Protein AF-A0AAW5ELZ3-F1 (afdb_monomer_lite)

Structure (mmCIF, N/CA/C/O backbone):
data_AF-A0AAW5ELZ3-F1
#
_entry.id   AF-A0AAW5ELZ3-F1
#
loop_
_atom_site.group_PDB
_atom_site.id
_atom_site.type_symbol
_atom_site.label_atom_id
_atom_site.label_alt_id
_atom_site.label_comp_id
_atom_site.label_asym_id
_atom_site.label_entity_id
_atom_site.label_seq_id
_atom_site.pdbx_PDB_ins_code
_atom_site.Cartn_x
_atom_site.Cartn_y
_atom_site.Cartn_z
_atom_site.occupancy
_atom_site.B_iso_or_equiv
_atom_site.auth_seq_id
_atom_site.auth_comp_id
_atom_site.auth_asym_id
_atom_site.auth_atom_id
_atom_site.pdbx_PDB_model_num
ATOM 1 N N . GLY A 1 1 ? 16.822 -6.546 -0.173 1.00 76.31 1 GLY A N 1
ATOM 2 C CA . GLY A 1 1 ? 15.893 -6.407 -1.314 1.00 76.31 1 GLY A CA 1
ATOM 3 C C . GLY A 1 1 ? 15.086 -5.130 -1.175 1.00 76.31 1 GLY A C 1
ATOM 4 O O . GLY A 1 1 ? 15.034 -4.590 -0.074 1.00 76.31 1 GLY A O 1
ATOM 5 N N . LEU A 1 2 ? 14.432 -4.679 -2.246 1.00 81.81 2 LEU A N 1
ATOM 6 C CA . LEU A 1 2 ? 13.705 -3.395 -2.334 1.00 81.81 2 LEU A CA 1
ATOM 7 C C . LEU A 1 2 ? 12.529 -3.228 -1.350 1.00 81.81 2 LEU A C 1
ATOM 9 O O . LEU A 1 2 ? 11.960 -2.153 -1.226 1.00 81.81 2 LEU A O 1
ATOM 13 N N 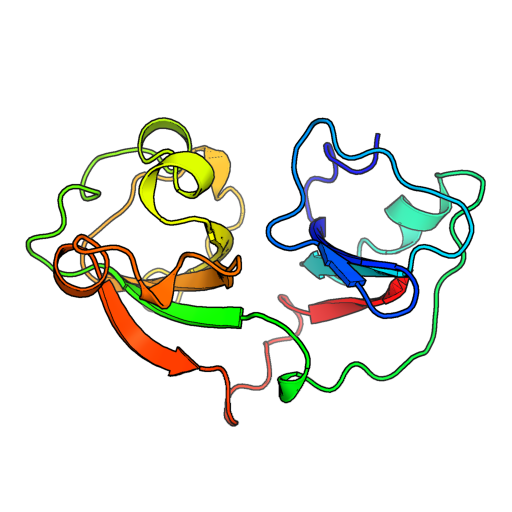. ARG A 1 3 ? 12.186 -4.282 -0.605 1.00 73.62 3 ARG A N 1
ATOM 14 C CA . ARG A 1 3 ? 11.139 -4.289 0.428 1.00 73.62 3 ARG A CA 1
ATOM 15 C C . ARG A 1 3 ? 11.607 -3.826 1.812 1.00 73.62 3 ARG A C 1
ATOM 17 O O . ARG A 1 3 ? 10.769 -3.599 2.675 1.00 73.62 3 ARG A O 1
ATOM 24 N N . ASN A 1 4 ? 12.919 -3.753 2.053 1.00 71.94 4 ASN A N 1
ATOM 25 C CA . ASN A 1 4 ? 13.489 -3.371 3.354 1.00 71.94 4 ASN A CA 1
ATOM 26 C C . ASN A 1 4 ? 14.020 -1.931 3.349 1.00 71.94 4 ASN A C 1
ATOM 28 O O . ASN A 1 4 ? 15.030 -1.625 3.981 1.00 71.94 4 ASN A O 1
ATOM 32 N N . LEU A 1 5 ? 13.376 -1.072 2.565 1.00 78.56 5 LEU A N 1
ATOM 33 C CA . LEU A 1 5 ? 13.675 0.347 2.521 1.00 78.56 5 LEU A CA 1
ATOM 34 C C . LEU A 1 5 ? 12.883 1.022 3.640 1.00 78.56 5 LEU A C 1
ATOM 36 O O . LEU A 1 5 ? 11.667 0.885 3.721 1.00 78.56 5 LEU A O 1
ATOM 40 N N . GLU A 1 6 ? 13.581 1.714 4.536 1.00 72.75 6 GLU A N 1
ATOM 41 C CA . GLU A 1 6 ? 12.953 2.326 5.713 1.00 72.75 6 GLU A CA 1
ATOM 42 C C . GLU A 1 6 ? 12.046 3.509 5.343 1.00 72.75 6 GLU A C 1
ATOM 44 O O . GLU A 1 6 ? 11.032 3.741 5.998 1.00 72.75 6 GLU A O 1
ATOM 49 N N . PHE A 1 7 ? 12.394 4.222 4.269 1.00 76.75 7 PHE A N 1
ATOM 50 C CA . PHE A 1 7 ? 11.772 5.493 3.887 1.00 76.75 7 PHE A CA 1
ATOM 51 C C . PHE A 1 7 ? 11.129 5.485 2.499 1.00 76.75 7 PHE A C 1
ATOM 53 O O . PHE A 1 7 ? 10.595 6.508 2.077 1.00 76.75 7 PHE A O 1
ATOM 60 N N . LEU A 1 8 ? 11.185 4.355 1.789 1.00 83.19 8 LEU A N 1
ATOM 61 C CA . LEU A 1 8 ? 10.635 4.188 0.446 1.00 83.19 8 LEU A CA 1
ATOM 62 C C . LEU A 1 8 ? 9.794 2.914 0.402 1.00 83.19 8 LEU A C 1
ATOM 64 O O . LEU A 1 8 ? 10.175 1.887 0.958 1.00 83.19 8 LEU A O 1
ATOM 68 N N . PHE A 1 9 ? 8.657 2.970 -0.274 1.00 85.00 9 PHE A N 1
ATOM 69 C CA . PHE A 1 9 ? 7.717 1.861 -0.360 1.00 85.00 9 PHE A CA 1
ATOM 70 C C . PHE A 1 9 ? 7.285 1.648 -1.808 1.00 85.00 9 PHE A C 1
ATOM 72 O O . PHE A 1 9 ? 6.684 2.536 -2.405 1.00 85.00 9 PHE A O 1
ATOM 79 N N . LEU A 1 10 ? 7.599 0.473 -2.361 1.00 89.44 10 LEU A N 1
ATOM 80 C CA . LEU A 1 10 ? 7.142 0.049 -3.684 1.00 89.44 10 LEU A CA 1
ATOM 81 C C . LEU A 1 10 ? 5.658 -0.307 -3.605 1.00 89.44 10 LEU A C 1
ATOM 83 O O . LEU A 1 10 ? 5.302 -1.293 -2.951 1.00 89.44 10 LEU A O 1
ATOM 87 N N . PHE A 1 11 ? 4.802 0.480 -4.253 1.00 88.25 11 PHE A N 1
ATOM 88 C CA . PHE A 1 11 ? 3.354 0.270 -4.182 1.00 88.25 11 PHE A CA 1
ATOM 89 C C . PHE A 1 11 ? 2.718 -0.124 -5.513 1.00 88.25 11 PHE A C 1
ATOM 91 O O . PHE A 1 11 ? 1.651 -0.741 -5.475 1.00 88.25 11 PHE A O 1
ATOM 98 N N .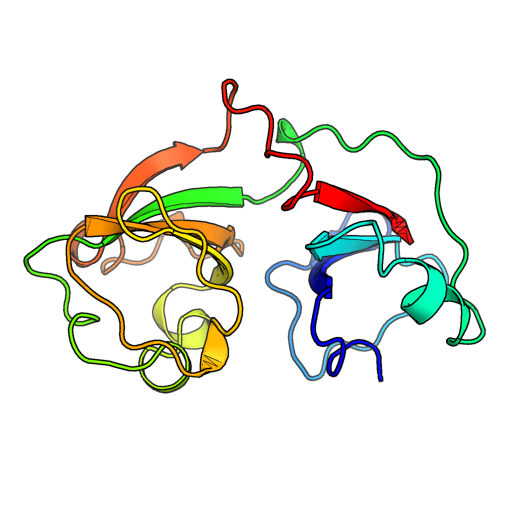 GLU A 1 12 ? 3.378 0.156 -6.638 1.00 92.19 12 GLU A N 1
ATOM 99 C CA . GLU A 1 12 ? 2.915 -0.177 -7.986 1.00 92.19 12 GLU A CA 1
ATOM 100 C C . GLU A 1 12 ? 4.103 -0.580 -8.877 1.00 92.19 12 GLU A C 1
ATOM 102 O O . GLU A 1 12 ? 5.194 -0.017 -8.764 1.00 92.19 12 GLU A O 1
ATOM 107 N N . ILE A 1 13 ? 3.891 -1.577 -9.738 1.00 93.25 13 ILE A N 1
ATOM 108 C CA . ILE A 1 13 ? 4.780 -1.904 -10.859 1.00 93.25 13 ILE A CA 1
ATOM 109 C C . ILE A 1 13 ? 3.971 -1.740 -12.141 1.00 93.25 13 ILE A C 1
ATOM 111 O O . ILE A 1 13 ? 2.885 -2.311 -12.253 1.00 93.25 13 ILE A O 1
ATOM 115 N N . GLN A 1 14 ? 4.506 -0.993 -13.101 1.00 91.81 14 GLN A N 1
ATOM 116 C CA . GLN A 1 14 ? 3.960 -0.913 -14.452 1.00 91.81 14 GLN A CA 1
ATOM 117 C C . GLN A 1 14 ? 4.813 -1.782 -15.371 1.00 91.81 14 GLN A C 1
ATOM 119 O O . GLN A 1 14 ? 6.011 -1.551 -15.541 1.00 91.81 14 GLN A O 1
ATOM 124 N N . ARG A 1 15 ? 4.191 -2.817 -15.930 1.00 93.44 15 ARG A N 1
ATOM 125 C CA . ARG A 1 15 ? 4.828 -3.809 -16.793 1.00 93.44 15 ARG A CA 1
ATOM 126 C C . ARG A 1 15 ? 4.107 -3.809 -18.128 1.00 93.44 15 ARG A C 1
ATOM 128 O O . ARG A 1 15 ? 3.051 -4.419 -18.258 1.00 93.44 15 ARG A O 1
ATOM 135 N N . GLN A 1 16 ? 4.699 -3.157 -19.126 1.00 89.62 16 GLN A N 1
ATOM 136 C CA . GLN A 1 16 ? 4.057 -2.962 -20.431 1.00 89.62 16 GLN A CA 1
ATOM 137 C C . GLN A 1 16 ? 2.677 -2.294 -20.254 1.00 89.62 16 GLN A C 1
ATOM 139 O O . GLN A 1 16 ? 2.623 -1.161 -19.786 1.00 89.62 16 GLN A O 1
ATOM 144 N N . ASP A 1 17 ? 1.586 -2.999 -20.570 1.00 87.69 17 ASP A N 1
ATOM 145 C CA . ASP A 1 17 ? 0.203 -2.527 -20.409 1.00 87.69 17 ASP A CA 1
ATOM 146 C C . ASP A 1 17 ? -0.463 -3.020 -19.104 1.00 87.69 17 ASP A C 1
ATOM 148 O O . ASP A 1 17 ? -1.648 -2.780 -18.867 1.00 87.69 17 ASP A O 1
ATOM 152 N N . GLU A 1 18 ? 0.273 -3.740 -18.253 1.00 91.56 18 GLU A N 1
ATOM 153 C CA . GLU A 1 18 ? -0.211 -4.276 -16.981 1.00 91.56 18 GLU A CA 1
ATOM 154 C C . GLU A 1 18 ? 0.189 -3.376 -15.805 1.00 91.56 18 GLU A C 1
ATOM 156 O O . GLU A 1 18 ? 1.348 -2.979 -15.659 1.00 91.56 18 GLU A O 1
ATOM 161 N N . ILE A 1 19 ? -0.773 -3.110 -14.917 1.00 91.00 19 ILE A N 1
ATOM 162 C CA . ILE A 1 19 ? -0.527 -2.456 -13.630 1.00 91.00 19 ILE A CA 1
ATOM 163 C C . ILE A 1 19 ? -0.643 -3.493 -12.518 1.00 91.00 19 ILE A C 1
ATOM 165 O O . ILE A 1 19 ? -1.707 -4.071 -12.290 1.00 91.00 19 ILE A O 1
ATOM 169 N N . ILE A 1 20 ? 0.446 -3.683 -11.781 1.00 93.94 20 ILE A N 1
ATOM 170 C CA . ILE A 1 20 ? 0.519 -4.592 -10.642 1.00 93.94 20 ILE A CA 1
ATOM 171 C C . ILE A 1 20 ? 0.404 -3.756 -9.368 1.00 93.94 20 ILE A C 1
ATOM 173 O O . ILE A 1 20 ? 1.374 -3.161 -8.892 1.00 93.94 20 ILE A O 1
ATOM 177 N N . SER A 1 21 ? -0.802 -3.721 -8.802 1.00 92.38 21 SER A N 1
ATOM 178 C CA . SER A 1 21 ? -1.113 -3.028 -7.552 1.00 92.38 21 SER A CA 1
ATOM 179 C C . SER A 1 21 ? -2.161 -3.814 -6.748 1.00 92.38 21 SER A C 1
ATOM 181 O O . SER A 1 21 ? -3.113 -4.322 -7.339 1.00 92.38 21 SER A O 1
ATOM 183 N N . PRO A 1 22 ? -2.014 -3.932 -5.416 1.00 92.19 22 PRO A N 1
ATOM 184 C CA . PRO A 1 22 ? -0.829 -3.555 -4.650 1.00 92.19 22 PRO A CA 1
ATOM 185 C C . PRO A 1 22 ? 0.312 -4.580 -4.861 1.00 92.19 22 PRO A C 1
ATOM 187 O O . PRO A 1 22 ? 0.078 -5.786 -4.844 1.00 92.19 22 PRO A O 1
ATOM 190 N N . VAL A 1 23 ? 1.580 -4.156 -4.929 1.00 92.25 23 VAL A N 1
ATOM 191 C CA . VAL A 1 23 ? 2.726 -5.058 -5.246 1.00 92.25 23 VAL A CA 1
ATOM 192 C C . VAL A 1 23 ? 2.995 -6.120 -4.168 1.00 92.25 23 VAL A C 1
ATOM 194 O O . VAL A 1 23 ? 3.369 -5.789 -3.036 1.00 92.25 23 VAL A O 1
ATOM 197 N N . SER A 1 24 ? 2.797 -7.404 -4.479 1.00 87.44 24 SER A N 1
ATOM 198 C CA . SER A 1 24 ? 2.949 -8.500 -3.506 1.00 87.44 24 SER A CA 1
ATOM 199 C C . SER A 1 24 ? 4.396 -8.712 -3.027 1.00 87.44 24 SER A C 1
ATOM 201 O O . SER A 1 24 ? 5.349 -8.135 -3.543 1.00 87.44 24 SER A O 1
ATOM 203 N N . HIS A 1 25 ? 4.580 -9.507 -1.969 1.00 82.69 25 HIS A N 1
ATOM 204 C CA . HIS A 1 25 ? 5.908 -9.826 -1.427 1.00 82.69 25 HIS A CA 1
ATOM 205 C C . HIS A 1 25 ? 6.714 -10.832 -2.225 1.00 82.69 25 HIS A C 1
ATOM 207 O O . HIS A 1 25 ? 7.932 -10.871 -2.088 1.00 82.69 25 HIS A O 1
ATOM 213 N N . ASP A 1 26 ? 6.021 -11.627 -3.015 1.00 87.50 26 ASP A N 1
ATOM 214 C CA . ASP A 1 26 ? 6.512 -12.658 -3.910 1.00 87.50 26 ASP A CA 1
ATOM 215 C C . ASP A 1 26 ? 6.509 -12.198 -5.374 1.00 87.50 26 ASP A C 1
ATOM 217 O O . ASP A 1 26 ? 6.897 -12.978 -6.237 1.00 87.50 26 ASP A O 1
ATOM 221 N N . GLU A 1 27 ? 6.124 -10.943 -5.655 1.00 92.12 27 GLU A N 1
ATOM 222 C CA . GLU A 1 27 ? 6.201 -10.404 -7.014 1.00 92.12 27 GLU A CA 1
ATOM 223 C C . GLU A 1 27 ? 7.660 -10.355 -7.471 1.00 92.12 27 GLU A C 1
ATOM 225 O O . GLU A 1 27 ? 8.527 -9.770 -6.810 1.00 92.12 27 GLU A O 1
ATOM 230 N N . ILE A 1 28 ? 7.917 -10.985 -8.615 1.00 92.00 28 ILE A N 1
ATOM 231 C CA . ILE A 1 28 ? 9.236 -11.027 -9.231 1.00 92.00 28 ILE A CA 1
ATOM 232 C C . ILE A 1 28 ? 9.337 -9.843 -10.182 1.00 92.00 28 ILE A C 1
ATOM 234 O O . ILE A 1 28 ? 8.619 -9.785 -11.178 1.00 92.00 28 ILE A O 1
ATOM 238 N N . ILE A 1 29 ? 10.261 -8.935 -9.880 1.00 93.12 29 ILE A N 1
ATOM 239 C CA . ILE A 1 29 ? 10.597 -7.815 -10.759 1.00 93.12 29 ILE A CA 1
ATOM 240 C C . ILE A 1 29 ? 11.302 -8.360 -12.002 1.00 93.12 29 ILE A C 1
ATOM 242 O O . ILE A 1 29 ? 12.217 -9.183 -11.900 1.00 93.12 29 ILE A O 1
ATOM 246 N N . LYS A 1 30 ? 10.862 -7.901 -13.169 1.00 93.81 30 LYS A N 1
ATOM 247 C CA . LYS A 1 30 ? 11.380 -8.275 -14.484 1.00 93.81 30 LYS A CA 1
ATOM 248 C C . LYS A 1 30 ? 12.07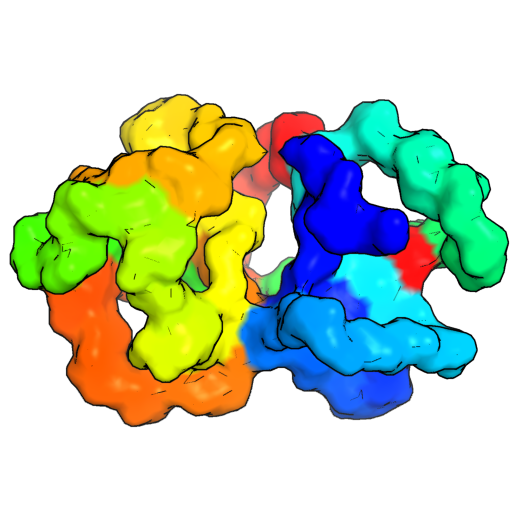9 -7.091 -15.137 1.00 93.81 30 LYS A C 1
ATOM 250 O O . LYS A 1 30 ? 11.861 -5.937 -14.782 1.00 93.81 30 LYS A O 1
ATOM 255 N N . GLU A 1 31 ? 12.929 -7.394 -16.109 1.00 91.69 31 GLU A N 1
ATOM 256 C CA . GLU A 1 31 ? 13.513 -6.365 -16.963 1.00 91.69 31 GLU A CA 1
ATOM 257 C C . GLU A 1 31 ? 12.407 -5.579 -17.683 1.00 91.69 31 GLU A C 1
ATOM 259 O O . GLU A 1 31 ? 11.444 -6.166 -18.183 1.00 91.69 31 GLU A O 1
ATOM 264 N N . GLY A 1 32 ? 12.549 -4.253 -17.715 1.00 90.31 32 GLY A N 1
ATOM 265 C CA . GLY A 1 32 ? 11.556 -3.343 -18.288 1.00 90.31 32 GLY A CA 1
ATOM 266 C C . GLY A 1 32 ? 10.391 -2.993 -17.359 1.00 90.31 32 GLY A C 1
ATOM 267 O O . GLY A 1 32 ? 9.547 -2.193 -17.758 1.00 90.31 32 GLY A O 1
ATOM 268 N N . ASP A 1 33 ? 10.337 -3.548 -16.142 1.00 93.50 33 ASP A N 1
ATOM 269 C CA . ASP A 1 33 ? 9.392 -3.092 -15.123 1.00 93.50 33 ASP A CA 1
ATOM 270 C C . ASP A 1 33 ? 9.712 -1.649 -14.720 1.00 93.50 33 ASP A C 1
ATOM 272 O O . ASP A 1 33 ? 10.856 -1.313 -14.419 1.00 93.50 33 ASP A O 1
ATOM 276 N N . VAL A 1 34 ? 8.673 -0.820 -14.658 1.00 91.69 34 VAL A N 1
ATOM 277 C CA . VAL A 1 34 ? 8.737 0.521 -14.081 1.00 91.69 34 VAL A CA 1
ATOM 278 C C . VAL A 1 34 ? 8.233 0.438 -12.646 1.00 91.69 34 VAL A C 1
ATOM 280 O O . VAL A 1 34 ? 7.077 0.089 -12.390 1.00 91.69 34 VAL A O 1
ATOM 283 N N . LEU A 1 35 ? 9.107 0.736 -11.693 1.00 91.25 35 LEU A N 1
ATOM 284 C CA . LEU A 1 35 ? 8.859 0.608 -10.266 1.00 91.25 35 LEU A CA 1
ATOM 285 C C . LEU A 1 35 ? 8.471 1.960 -9.679 1.00 91.25 35 LEU A C 1
ATOM 287 O O . LEU A 1 35 ? 9.226 2.931 -9.742 1.00 91.25 35 LEU A O 1
ATOM 291 N N . ILE A 1 36 ? 7.305 2.013 -9.040 1.00 89.19 36 ILE A N 1
ATOM 292 C CA . ILE A 1 36 ? 6.776 3.256 -8.489 1.00 89.19 36 ILE A CA 1
ATOM 293 C C . ILE A 1 36 ? 6.820 3.195 -6.968 1.00 89.19 36 ILE A C 1
ATOM 295 O O . ILE A 1 36 ? 6.135 2.404 -6.306 1.00 89.19 36 ILE A O 1
ATOM 299 N N . PHE A 1 37 ? 7.650 4.066 -6.408 1.00 86.94 37 PHE A N 1
ATOM 300 C CA . PHE A 1 37 ? 7.869 4.183 -4.978 1.00 86.94 37 PHE A CA 1
ATOM 301 C C . PHE A 1 37 ? 7.169 5.413 -4.420 1.00 86.94 37 PHE A C 1
ATOM 303 O O . PHE A 1 37 ? 7.163 6.476 -5.031 1.00 86.94 37 PHE A O 1
ATOM 310 N N . SER A 1 38 ? 6.627 5.287 -3.216 1.00 82.62 38 SER A N 1
ATOM 311 C CA . SER A 1 38 ? 6.225 6.414 -2.379 1.00 82.62 38 SER A CA 1
ATOM 312 C C . SER A 1 38 ? 7.214 6.579 -1.237 1.00 82.62 38 SER A C 1
ATOM 314 O O . SER A 1 38 ? 7.625 5.576 -0.648 1.00 82.62 38 SER A O 1
ATOM 316 N N . GLY A 1 39 ? 7.532 7.811 -0.853 1.00 78.62 39 GLY A N 1
ATOM 317 C CA . GLY A 1 39 ? 8.297 8.053 0.365 1.00 78.62 39 GLY A CA 1
ATOM 318 C C . GLY A 1 39 ? 9.101 9.340 0.346 1.00 78.62 39 GLY A C 1
ATOM 319 O O . GLY A 1 39 ? 8.732 10.310 -0.318 1.00 78.62 39 GLY A O 1
ATOM 320 N N . ASP A 1 40 ? 10.191 9.335 1.105 1.00 79.00 40 ASP A N 1
ATOM 321 C CA . ASP A 1 40 ? 11.095 10.472 1.222 1.00 79.00 40 ASP A CA 1
ATOM 322 C C . ASP A 1 40 ? 12.146 10.443 0.102 1.00 79.00 40 ASP A C 1
ATOM 324 O O . ASP A 1 40 ? 13.057 9.608 0.096 1.00 79.00 40 ASP A O 1
ATOM 328 N N . ILE A 1 41 ? 12.040 11.395 -0.830 1.00 74.38 41 ILE A N 1
ATOM 329 C CA . ILE A 1 41 ? 12.956 11.528 -1.972 1.00 74.38 41 ILE A CA 1
ATOM 330 C C . ILE A 1 41 ? 14.413 11.758 -1.572 1.00 74.38 41 ILE A C 1
ATOM 332 O O . ILE A 1 41 ? 15.317 11.473 -2.356 1.00 74.38 41 ILE A O 1
ATOM 336 N N . THR A 1 42 ? 14.680 12.233 -0.356 1.00 80.62 42 THR A N 1
ATOM 337 C CA . THR A 1 42 ? 16.059 12.412 0.119 1.00 80.62 42 THR A CA 1
ATOM 338 C C . THR A 1 42 ? 16.797 11.078 0.263 1.00 80.62 42 THR A C 1
ATOM 340 O O . THR A 1 42 ? 18.025 11.045 0.232 1.00 80.62 42 THR A O 1
ATOM 343 N N . HIS A 1 43 ? 16.066 9.961 0.329 1.00 83.44 43 HIS A N 1
ATOM 344 C CA . HIS A 1 43 ? 16.617 8.612 0.445 1.00 83.44 43 HIS A CA 1
ATOM 345 C C . HIS A 1 43 ? 16.758 7.887 -0.900 1.00 83.44 43 HIS A C 1
ATOM 347 O O . HIS A 1 43 ? 17.048 6.688 -0.922 1.00 83.44 43 HIS A O 1
ATOM 353 N N . LEU A 1 44 ? 16.608 8.580 -2.032 1.00 80.50 44 LEU A N 1
ATOM 354 C CA . LEU A 1 44 ? 16.684 7.967 -3.361 1.00 80.50 44 LEU A CA 1
ATOM 355 C C . LEU A 1 44 ? 18.006 7.285 -3.688 1.00 80.50 44 LEU A C 1
ATOM 357 O O . LEU A 1 44 ? 18.021 6.267 -4.376 1.00 80.50 44 LEU A O 1
ATOM 361 N N . GLU A 1 45 ? 19.107 7.772 -3.126 1.00 84.06 45 GLU A N 1
ATOM 362 C CA . GLU A 1 45 ? 20.420 7.142 -3.284 1.00 84.06 45 GLU A CA 1
ATOM 363 C C . GLU A 1 45 ? 20.448 5.694 -2.755 1.00 84.06 45 GLU A C 1
ATOM 365 O O . GLU A 1 45 ? 21.312 4.908 -3.137 1.00 84.06 45 GLU A O 1
ATOM 370 N N . THR A 1 46 ? 19.494 5.295 -1.902 1.00 86.25 46 THR A N 1
ATOM 371 C CA . THR A 1 46 ? 19.361 3.898 -1.461 1.00 86.25 46 THR A CA 1
ATOM 372 C C . THR A 1 46 ? 18.910 2.956 -2.578 1.00 86.25 46 THR A C 1
ATOM 374 O O . THR A 1 46 ? 19.292 1.787 -2.546 1.00 86.25 46 THR A O 1
ATOM 377 N N . LEU A 1 47 ? 18.170 3.450 -3.578 1.00 86.31 47 LEU A N 1
ATOM 378 C CA . LEU A 1 47 ? 17.730 2.669 -4.738 1.00 86.31 47 LEU A CA 1
ATOM 379 C C . LEU A 1 47 ? 18.876 2.414 -5.720 1.00 86.31 47 LEU A C 1
ATOM 381 O O . LEU A 1 47 ? 18.979 1.320 -6.263 1.00 86.31 47 LEU A O 1
ATOM 385 N N . LYS A 1 48 ? 19.814 3.360 -5.851 1.00 83.94 48 LYS A N 1
ATOM 386 C CA . LYS A 1 48 ? 21.007 3.209 -6.706 1.00 83.94 48 LYS A CA 1
ATOM 387 C C . LYS A 1 48 ? 21.963 2.097 -6.264 1.00 83.94 48 LYS A C 1
ATOM 389 O O . LYS A 1 48 ? 22.877 1.750 -7.000 1.00 83.94 48 LYS A O 1
ATOM 394 N N . LYS A 1 49 ? 21.784 1.552 -5.057 1.00 86.94 49 LYS A N 1
ATOM 395 C CA . LYS A 1 49 ? 22.581 0.428 -4.541 1.00 86.94 49 LYS A CA 1
ATOM 396 C C . LYS A 1 49 ? 22.153 -0.925 -5.116 1.00 86.94 49 LYS A C 1
ATOM 398 O O . LYS A 1 49 ? 22.807 -1.921 -4.827 1.00 86.94 49 LYS A O 1
ATOM 403 N N . PHE A 1 50 ? 21.033 -0.979 -5.835 1.00 87.19 50 PHE A N 1
ATOM 404 C CA . PHE A 1 50 ? 20.528 -2.200 -6.447 1.00 87.19 50 PHE A CA 1
ATOM 405 C C . PHE A 1 50 ? 20.920 -2.230 -7.921 1.00 87.19 50 PHE A C 1
ATOM 407 O O . PHE A 1 50 ? 20.496 -1.375 -8.698 1.00 87.19 50 PHE A O 1
ATOM 414 N N . ASP A 1 51 ? 21.713 -3.232 -8.294 1.00 85.69 51 ASP A N 1
ATOM 415 C CA . ASP A 1 51 ? 22.112 -3.447 -9.681 1.00 85.69 51 ASP A CA 1
ATOM 416 C C . ASP A 1 51 ? 20.879 -3.646 -10.575 1.00 85.69 51 ASP A C 1
ATOM 418 O O . ASP A 1 51 ? 19.939 -4.357 -10.213 1.00 85.69 51 ASP A O 1
ATOM 422 N N . GLY A 1 52 ? 20.891 -3.011 -11.749 1.00 85.38 52 GLY A N 1
ATOM 423 C CA . GLY A 1 52 ? 19.805 -3.085 -12.730 1.00 85.38 52 GLY A CA 1
ATOM 424 C C . GLY A 1 52 ? 18.703 -2.034 -12.568 1.00 85.38 52 GLY A C 1
ATOM 425 O O . GLY A 1 52 ? 17.910 -1.878 -13.491 1.00 85.38 52 GLY A O 1
ATOM 426 N N . LEU A 1 53 ? 18.672 -1.273 -11.466 1.00 87.75 53 LEU A N 1
ATOM 427 C CA . LEU A 1 53 ? 17.754 -0.139 -11.323 1.00 87.75 53 LEU A CA 1
ATOM 428 C C . LEU A 1 53 ? 18.291 1.116 -12.010 1.00 87.75 53 LEU A C 1
ATOM 430 O O . LEU A 1 53 ? 19.446 1.503 -11.812 1.00 87.75 53 LEU A O 1
ATOM 434 N N . GLN A 1 54 ? 17.435 1.787 -12.779 1.00 85.56 54 GLN A N 1
ATOM 435 C CA . GLN A 1 54 ? 17.766 3.029 -13.468 1.00 85.56 54 GLN A CA 1
ATOM 436 C C . GLN A 1 54 ? 16.725 4.089 -13.135 1.00 85.56 54 GLN A C 1
ATOM 438 O O . GLN A 1 54 ? 15.566 3.973 -13.496 1.00 85.56 54 GLN A O 1
ATOM 443 N N . MET A 1 55 ? 17.151 5.165 -12.474 1.00 80.50 55 MET A N 1
ATOM 444 C CA . MET A 1 55 ? 16.239 6.248 -12.105 1.00 80.50 55 MET A CA 1
ATOM 445 C C . MET A 1 55 ? 15.589 6.857 -13.356 1.00 80.50 55 MET A C 1
ATOM 447 O O . MET A 1 55 ? 16.275 7.469 -14.180 1.00 80.50 55 MET A O 1
ATOM 451 N N . GLY A 1 56 ? 14.270 6.718 -13.474 1.00 68.94 56 GLY A N 1
ATOM 452 C CA . GLY A 1 56 ? 13.479 7.336 -14.530 1.00 68.94 56 GLY A CA 1
ATOM 453 C C . GLY A 1 56 ? 13.094 8.768 -14.161 1.00 68.94 56 GLY A C 1
ATOM 454 O O . GLY A 1 56 ? 12.675 9.044 -13.041 1.00 68.94 56 GLY A O 1
ATOM 455 N N . ALA A 1 57 ? 13.193 9.699 -15.112 1.00 57.78 57 ALA A N 1
ATOM 456 C CA . ALA A 1 57 ? 12.693 11.072 -14.958 1.00 57.78 57 ALA A CA 1
ATOM 457 C C . ALA A 1 57 ? 11.242 11.227 -15.451 1.00 57.78 57 ALA A C 1
ATOM 459 O O . ALA A 1 57 ? 10.824 12.322 -15.827 1.00 57.78 57 ALA A O 1
ATOM 460 N N . GLN A 1 58 ? 10.489 10.126 -15.532 1.00 63.19 58 GLN A N 1
ATOM 461 C CA . GLN A 1 58 ? 9.151 10.161 -16.099 1.00 63.19 58 GLN A CA 1
ATOM 462 C C . GLN A 1 58 ? 8.188 10.826 -15.118 1.00 63.19 58 GLN A C 1
ATOM 464 O O . GLN A 1 58 ? 8.049 10.409 -13.969 1.00 63.19 58 GLN A O 1
ATOM 469 N N . GLU A 1 59 ? 7.526 11.882 -15.582 1.00 61.84 59 GLU A N 1
ATOM 470 C CA . GLU A 1 59 ? 6.474 12.541 -14.824 1.00 61.84 59 GLU A CA 1
ATOM 471 C C . GLU A 1 59 ? 5.267 11.599 -14.751 1.00 61.84 59 GLU A C 1
ATOM 473 O O . GLU A 1 59 ? 4.580 11.359 -15.747 1.00 61.84 59 GLU A O 1
ATOM 478 N N . ILE A 1 60 ? 5.029 11.018 -13.574 1.00 68.19 60 ILE A N 1
ATOM 479 C CA . ILE A 1 60 ? 3.820 10.235 -13.331 1.00 68.19 60 ILE A CA 1
ATOM 480 C C . ILE A 1 60 ? 2.655 11.195 -13.165 1.00 68.19 60 ILE A C 1
ATOM 482 O O . ILE A 1 60 ? 2.629 12.031 -12.257 1.00 68.19 60 ILE A O 1
ATOM 486 N N . LYS A 1 61 ? 1.636 11.003 -13.997 1.00 70.31 61 LYS A N 1
ATOM 487 C CA . LYS A 1 61 ? 0.328 11.597 -13.763 1.00 70.31 61 LYS A CA 1
ATOM 488 C C . LYS A 1 61 ? -0.315 10.883 -12.585 1.00 70.31 61 LYS A C 1
ATOM 490 O O . LYS A 1 61 ? -0.548 9.683 -12.632 1.00 70.31 61 LYS A O 1
ATOM 495 N N . LEU A 1 62 ? -0.629 11.619 -11.524 1.00 69.31 62 LEU A N 1
ATOM 496 C CA . LEU A 1 62 ? -1.264 11.032 -10.342 1.00 69.31 62 LEU A CA 1
ATOM 497 C C . LEU A 1 62 ? -2.581 10.315 -10.676 1.00 69.31 62 LEU A C 1
ATOM 499 O O . LEU A 1 62 ? -2.927 9.351 -10.004 1.00 69.31 62 LEU A O 1
ATOM 503 N N . GLU A 1 63 ? -3.271 10.753 -11.735 1.00 70.56 63 GLU A N 1
ATOM 504 C CA . GLU A 1 63 ? -4.515 10.137 -12.206 1.00 70.56 63 GLU A CA 1
ATOM 505 C C . GLU A 1 63 ? -4.325 8.734 -12.800 1.00 70.56 63 GLU A C 1
ATOM 507 O O . GLU A 1 63 ? -5.296 7.991 -12.910 1.00 70.56 63 GLU A O 1
ATOM 512 N N . THR A 1 64 ? -3.106 8.369 -13.214 1.00 77.31 64 THR A N 1
ATOM 513 C CA . THR A 1 64 ? -2.821 7.036 -13.768 1.00 77.31 64 THR A CA 1
ATOM 514 C C . THR A 1 64 ? -2.469 6.019 -12.689 1.00 77.31 64 THR A C 1
ATOM 516 O O . THR A 1 64 ? -2.355 4.838 -12.997 1.00 77.31 64 THR A O 1
ATOM 519 N N . LEU A 1 65 ? -2.275 6.464 -11.444 1.00 83.25 65 LEU A N 1
ATOM 520 C CA . LEU A 1 65 ? -1.992 5.586 -10.317 1.00 83.25 65 LEU A CA 1
ATOM 521 C C . LEU A 1 65 ? -3.287 5.042 -9.722 1.00 83.25 65 LEU A C 1
ATOM 523 O O . LEU A 1 65 ? -4.259 5.777 -9.531 1.00 83.25 65 LEU A O 1
ATOM 527 N N . ASN A 1 66 ? -3.270 3.776 -9.312 1.00 87.31 66 ASN A N 1
ATOM 528 C CA . ASN A 1 66 ? -4.402 3.169 -8.615 1.00 87.31 66 ASN A CA 1
ATOM 529 C C . ASN A 1 66 ? -4.390 3.539 -7.128 1.00 87.31 66 ASN A C 1
ATOM 531 O O . ASN A 1 66 ? -4.150 2.693 -6.264 1.00 87.31 66 ASN A O 1
ATOM 535 N N . LEU A 1 67 ? -4.624 4.821 -6.831 1.00 89.56 67 LEU A N 1
ATOM 536 C CA . LEU A 1 67 ? -4.641 5.362 -5.476 1.00 89.56 67 LEU A CA 1
ATOM 537 C C . LEU A 1 67 ? -6.027 5.853 -5.048 1.00 89.56 67 LEU A C 1
ATOM 539 O O . LEU A 1 67 ? -6.712 6.578 -5.772 1.00 89.56 67 LEU A O 1
ATOM 543 N N . VAL A 1 68 ? -6.398 5.531 -3.809 1.00 91.00 68 VAL A N 1
ATOM 544 C CA . VAL A 1 68 ? -7.653 5.971 -3.185 1.00 91.00 68 VAL A CA 1
ATOM 545 C C . VAL A 1 68 ? -7.363 6.639 -1.846 1.00 91.00 68 VAL A C 1
ATOM 547 O O . VAL A 1 68 ? -6.609 6.112 -1.024 1.00 91.00 68 VAL A O 1
ATOM 550 N N . ASP A 1 69 ? -7.983 7.797 -1.623 1.00 91.56 69 ASP A N 1
ATOM 551 C CA . ASP A 1 69 ? -7.930 8.523 -0.357 1.00 91.56 69 ASP A CA 1
ATOM 552 C C . ASP A 1 69 ? -9.129 8.155 0.516 1.00 91.56 69 ASP A C 1
ATOM 554 O O . ASP A 1 69 ? -10.292 8.338 0.129 1.00 91.56 69 ASP A O 1
ATOM 558 N N . VAL A 1 70 ? -8.846 7.621 1.702 1.00 94.75 70 VAL A N 1
ATOM 559 C CA . VAL A 1 70 ? -9.867 7.144 2.630 1.00 94.75 70 VAL A CA 1
ATOM 560 C C . VAL A 1 70 ? -9.648 7.651 4.046 1.00 94.75 70 VAL A C 1
ATOM 562 O O . VAL A 1 70 ? -8.526 7.893 4.485 1.00 94.75 70 VAL A O 1
ATOM 565 N N . VAL A 1 71 ? -10.732 7.722 4.811 1.00 96.62 71 VAL A N 1
ATOM 566 C CA . VAL A 1 71 ? -10.705 7.953 6.259 1.00 96.62 71 VAL A CA 1
ATOM 567 C C . VAL A 1 71 ? -11.309 6.751 6.974 1.00 96.62 71 VAL A C 1
ATOM 569 O O . VAL A 1 71 ? -12.370 6.268 6.581 1.00 96.62 71 VAL A O 1
ATOM 572 N N . ILE A 1 72 ? -10.659 6.261 8.033 1.00 97.88 72 ILE A N 1
ATOM 573 C CA . ILE A 1 72 ? -11.177 5.147 8.839 1.00 97.88 72 ILE A CA 1
ATOM 574 C C . ILE A 1 72 ? -12.471 5.571 9.540 1.00 97.88 72 ILE A C 1
ATOM 576 O O . ILE A 1 72 ? -12.477 6.512 10.338 1.00 97.88 72 ILE A O 1
ATOM 580 N N . ASN A 1 73 ? -13.555 4.841 9.263 1.00 96.69 73 ASN A N 1
ATOM 581 C CA . ASN A 1 73 ? -14.859 5.038 9.892 1.00 96.69 73 ASN A CA 1
ATOM 582 C C . ASN A 1 73 ? -14.764 4.802 11.415 1.00 96.69 73 ASN A C 1
ATOM 584 O O . ASN A 1 73 ? -14.057 3.898 11.858 1.00 96.69 73 ASN A O 1
ATOM 588 N N . SER A 1 74 ? -15.488 5.581 12.221 1.00 96.12 74 SER A N 1
ATOM 589 C CA . SER A 1 74 ? -15.581 5.415 13.678 1.00 96.12 74 SER A CA 1
ATOM 590 C C . SER A 1 74 ? -16.107 4.048 14.120 1.00 96.12 74 SER A C 1
ATOM 592 O O . SER A 1 74 ? -15.786 3.610 15.218 1.00 96.12 74 SER A O 1
ATOM 594 N N . GLU A 1 75 ? -16.872 3.358 13.273 1.00 95.44 75 GLU A N 1
ATOM 595 C CA . GLU A 1 75 ? -17.385 2.002 13.534 1.00 95.44 75 GLU A CA 1
ATOM 596 C C . GLU A 1 75 ? -16.521 0.902 12.888 1.00 95.44 75 GLU A C 1
ATOM 598 O O . GLU A 1 75 ? -16.882 -0.276 12.859 1.00 95.44 75 GLU A O 1
ATOM 603 N N . SER A 1 76 ? -15.361 1.274 12.342 1.00 97.62 76 SER A N 1
ATOM 604 C CA . SER A 1 76 ? -14.496 0.362 11.606 1.00 97.62 76 SER A CA 1
ATOM 605 C C . SER A 1 76 ? -13.945 -0.752 12.492 1.00 97.62 76 SER A C 1
ATOM 607 O O . SER A 1 76 ? -13.317 -0.526 13.527 1.00 97.62 76 SER A O 1
ATOM 609 N N . SER A 1 77 ? -14.040 -1.982 11.990 1.00 95.88 77 SER A N 1
ATOM 610 C CA . SER A 1 77 ? -13.436 -3.178 12.598 1.00 95.88 77 SER A CA 1
ATOM 611 C C . SER A 1 77 ? -11.896 -3.179 12.610 1.00 95.88 77 SER A C 1
ATOM 613 O O . SER A 1 77 ? -11.277 -4.175 13.008 1.00 95.88 77 SER A O 1
ATOM 615 N N . LEU A 1 78 ? -11.275 -2.124 12.079 1.00 97.31 78 LEU A N 1
ATOM 616 C CA . LEU A 1 78 ? -9.829 -1.916 12.034 1.00 97.31 78 LEU A CA 1
ATOM 617 C C . LEU A 1 78 ? -9.298 -1.177 13.262 1.00 97.31 78 LEU A C 1
ATOM 619 O O . LEU A 1 78 ? -8.107 -1.280 13.546 1.00 97.31 78 LEU A O 1
ATOM 623 N N . ILE A 1 79 ? -10.154 -0.450 13.982 1.00 97.81 79 ILE A N 1
ATOM 624 C CA . ILE A 1 79 ? -9.746 0.345 15.142 1.00 97.81 79 ILE A CA 1
ATOM 625 C C . ILE A 1 79 ? -9.110 -0.567 16.195 1.00 97.81 79 ILE A C 1
ATOM 627 O O . ILE A 1 79 ? -9.623 -1.643 16.502 1.00 97.81 79 ILE A O 1
ATOM 631 N N . GLY A 1 80 ? -7.963 -0.142 16.726 1.00 97.06 80 GLY A N 1
ATOM 632 C CA . GLY A 1 80 ? -7.212 -0.888 17.737 1.00 97.06 80 GLY A CA 1
ATOM 633 C C . GLY A 1 80 ? -6.333 -2.014 17.186 1.00 97.06 80 GLY A C 1
ATOM 634 O O . GLY A 1 80 ? -5.538 -2.566 17.941 1.00 97.06 80 GLY A O 1
ATOM 635 N N . LYS A 1 81 ? -6.405 -2.328 15.886 1.00 97.06 81 LYS A N 1
ATOM 636 C CA . LYS A 1 81 ? -5.497 -3.284 15.236 1.00 97.06 81 LYS A CA 1
ATOM 637 C C . LYS A 1 81 ? -4.263 -2.573 14.711 1.00 97.06 81 LYS A C 1
ATOM 639 O O . LYS A 1 81 ? -4.340 -1.440 14.231 1.00 97.06 81 LYS A O 1
ATOM 644 N N . SER A 1 82 ? -3.125 -3.252 14.739 1.00 95.19 82 SER A N 1
ATOM 645 C CA . SER A 1 82 ? -1.976 -2.833 13.946 1.00 95.19 82 SER A CA 1
ATOM 646 C C . SER A 1 82 ? -2.267 -2.971 12.450 1.00 95.19 82 SER A C 1
ATOM 648 O O . SER A 1 82 ? -3.084 -3.795 12.029 1.00 95.19 82 SER A O 1
ATOM 650 N N . VAL A 1 83 ? -1.549 -2.216 11.618 1.00 92.31 83 VAL A N 1
ATOM 651 C CA . VAL A 1 83 ? -1.616 -2.358 10.151 1.00 92.31 83 VAL A CA 1
ATOM 652 C C . VAL A 1 83 ? -1.375 -3.803 9.704 1.00 92.31 83 VAL A C 1
ATOM 654 O O . VAL A 1 83 ? -2.064 -4.300 8.811 1.00 92.31 83 VAL A O 1
ATOM 657 N N . LYS A 1 84 ? -0.435 -4.504 10.349 1.00 90.00 84 LYS A N 1
ATOM 658 C CA . LYS A 1 84 ? -0.152 -5.913 10.059 1.00 90.00 84 LYS A CA 1
ATOM 659 C C . LYS A 1 84 ? -1.352 -6.820 10.360 1.00 90.00 84 LYS A C 1
ATOM 661 O O . LYS A 1 84 ? -1.699 -7.652 9.529 1.00 90.00 84 LYS A O 1
ATOM 666 N N . GLU A 1 85 ? -1.998 -6.652 11.512 1.00 94.50 85 GLU A N 1
ATOM 667 C CA . GLU A 1 85 ? -3.175 -7.445 11.915 1.00 94.50 85 GLU A CA 1
ATOM 668 C C . GLU A 1 85 ? -4.420 -7.125 11.082 1.00 94.50 85 GLU A C 1
ATOM 670 O O . GLU A 1 85 ? -5.258 -7.993 10.850 1.00 94.50 85 GLU A O 1
ATOM 675 N N . ALA A 1 86 ? -4.547 -5.882 10.616 1.00 95.25 86 ALA A N 1
ATOM 676 C CA . ALA A 1 86 ? -5.639 -5.455 9.750 1.00 95.25 86 ALA A CA 1
ATOM 677 C C . ALA A 1 86 ? -5.637 -6.161 8.382 1.00 95.25 86 ALA A C 1
ATOM 679 O O . ALA A 1 86 ? -6.693 -6.256 7.755 1.00 95.25 86 ALA A O 1
ATOM 680 N N . ASN A 1 87 ? -4.475 -6.665 7.948 1.00 92.88 87 ASN A N 1
ATOM 681 C CA . ASN A 1 87 ? -4.285 -7.465 6.738 1.00 92.88 87 ASN A CA 1
ATOM 682 C C . ASN A 1 87 ? -4.951 -6.847 5.490 1.00 92.88 87 ASN A C 1
ATOM 684 O O . ASN A 1 87 ? -5.761 -7.482 4.811 1.00 92.88 87 ASN A O 1
ATOM 688 N N . PHE A 1 88 ? -4.622 -5.577 5.213 1.00 94.88 88 PHE A N 1
ATOM 689 C CA . PHE A 1 88 ? -5.274 -4.758 4.181 1.00 94.88 88 PHE A CA 1
ATOM 690 C C . PHE A 1 88 ? -5.338 -5.433 2.808 1.00 94.88 88 PHE A C 1
ATOM 692 O O . PHE A 1 88 ? -6.382 -5.394 2.165 1.00 94.88 88 PHE A O 1
ATOM 699 N N . ARG A 1 89 ? -4.264 -6.113 2.393 1.00 92.50 89 ARG A N 1
ATOM 700 C CA . ARG A 1 89 ? -4.209 -6.822 1.107 1.00 92.50 89 ARG A CA 1
ATOM 701 C C . ARG A 1 89 ? -5.288 -7.892 1.019 1.00 92.50 89 ARG A C 1
ATOM 703 O O . ARG A 1 89 ? -6.135 -7.854 0.137 1.00 92.50 89 ARG A O 1
ATOM 710 N N . ALA A 1 90 ? -5.312 -8.806 1.985 1.00 93.62 90 ALA A N 1
ATOM 711 C CA . ALA A 1 90 ? -6.272 -9.900 1.979 1.00 93.62 90 ALA A CA 1
ATOM 712 C C . ALA A 1 90 ? -7.710 -9.423 2.207 1.00 93.62 90 ALA A C 1
ATOM 714 O O . ALA A 1 90 ? -8.637 -10.024 1.671 1.00 93.62 90 ALA A O 1
ATOM 715 N N . LYS A 1 91 ? -7.913 -8.368 3.006 1.00 95.31 91 LYS A N 1
ATOM 716 C CA . LYS A 1 91 ? -9.246 -7.908 3.415 1.00 95.31 91 LYS A CA 1
ATOM 717 C C . LYS A 1 91 ? -9.885 -6.921 2.440 1.00 95.31 91 LYS A C 1
ATOM 719 O O . LYS A 1 91 ? -11.108 -6.958 2.289 1.00 95.31 91 LYS A O 1
ATOM 724 N N . PHE A 1 92 ? -9.082 -6.082 1.795 1.00 96.12 92 PHE A N 1
ATOM 725 C CA . PHE A 1 92 ? -9.540 -4.959 0.978 1.00 96.12 92 PHE A CA 1
ATOM 726 C C . PHE A 1 92 ? -8.956 -4.937 -0.435 1.00 96.12 92 PHE A C 1
ATOM 728 O O . PHE A 1 92 ? -9.379 -4.095 -1.203 1.00 96.12 92 PHE A O 1
ATOM 735 N N . ASP A 1 93 ? -8.029 -5.829 -0.796 1.00 95.50 93 ASP A N 1
ATOM 736 C CA . ASP A 1 93 ? -7.241 -5.702 -2.033 1.00 95.50 93 ASP A CA 1
ATOM 737 C C . ASP A 1 93 ? -6.458 -4.378 -2.094 1.00 95.50 93 ASP A C 1
ATOM 739 O O . ASP A 1 93 ? -6.460 -3.666 -3.094 1.00 95.50 93 ASP A O 1
ATOM 743 N N . ALA A 1 94 ? -5.830 -3.998 -0.973 1.00 95.25 94 ALA A N 1
ATOM 744 C CA . ALA A 1 94 ? -5.126 -2.723 -0.858 1.00 95.25 94 ALA A CA 1
ATOM 745 C C . ALA A 1 94 ? -3.798 -2.807 -0.090 1.00 95.25 94 ALA A C 1
ATOM 747 O O . ALA A 1 94 ? -3.633 -3.602 0.840 1.00 95.25 94 ALA A O 1
ATOM 748 N N . GLY A 1 95 ? -2.854 -1.940 -0.451 1.00 92.50 95 GLY A N 1
ATOM 749 C CA . GLY A 1 95 ? -1.654 -1.603 0.312 1.00 92.50 95 GLY A CA 1
ATOM 750 C C . GLY A 1 95 ? -1.754 -0.188 0.885 1.00 92.50 95 GLY A C 1
ATOM 751 O O . GLY A 1 95 ? -2.321 0.694 0.252 1.00 92.50 95 GLY A O 1
ATOM 752 N N . ILE A 1 96 ? -1.210 0.049 2.083 1.00 91.62 96 ILE A N 1
ATOM 753 C CA . ILE A 1 96 ? -1.142 1.408 2.645 1.00 91.62 96 ILE A CA 1
ATOM 754 C C . ILE A 1 96 ? 0.124 2.088 2.131 1.00 91.62 96 ILE A C 1
ATOM 756 O O . ILE A 1 96 ? 1.225 1.623 2.415 1.00 91.62 96 ILE A O 1
ATOM 760 N N . VAL A 1 97 ? -0.054 3.198 1.421 1.00 88.75 97 VAL A N 1
ATOM 761 C CA . VAL A 1 97 ? 1.016 4.045 0.875 1.00 88.75 97 VAL A CA 1
ATOM 762 C C . VAL A 1 97 ? 1.394 5.128 1.881 1.00 88.75 97 VAL A C 1
ATOM 764 O O . VAL A 1 97 ? 2.569 5.362 2.148 1.00 88.75 97 VAL A O 1
ATOM 767 N N . ALA A 1 98 ? 0.391 5.759 2.495 1.00 87.81 98 ALA A N 1
ATOM 768 C CA . ALA A 1 98 ? 0.595 6.773 3.521 1.00 87.81 98 ALA A CA 1
ATOM 769 C C . ALA A 1 98 ? -0.477 6.687 4.610 1.00 87.81 98 ALA A C 1
ATOM 771 O O . ALA A 1 98 ? -1.624 6.329 4.342 1.00 87.81 98 ALA A O 1
ATOM 772 N N . LEU A 1 99 ? -0.097 7.054 5.836 1.00 91.00 99 LEU A N 1
ATOM 773 C CA . LEU A 1 99 ? -1.000 7.178 6.978 1.00 91.00 99 LEU A CA 1
ATOM 774 C C . LEU A 1 99 ? -0.784 8.532 7.654 1.00 91.00 99 LEU A C 1
ATOM 776 O O . LEU A 1 99 ? 0.341 8.888 8.021 1.00 91.00 99 LEU A O 1
ATOM 780 N N . LYS A 1 100 ? -1.876 9.271 7.853 1.00 91.38 100 LYS A N 1
ATOM 781 C CA . LYS A 1 100 ? -1.894 10.561 8.539 1.00 91.38 100 LYS A CA 1
ATOM 782 C C . LYS A 1 100 ? -2.892 10.545 9.691 1.00 91.38 100 LYS A C 1
ATOM 784 O O . LYS A 1 100 ? -4.038 10.131 9.528 1.00 91.38 100 LYS A O 1
ATOM 789 N N . ARG A 1 101 ? -2.459 11.066 10.839 1.00 93.00 101 ARG A N 1
ATOM 790 C CA . ARG A 1 101 ? -3.270 11.219 12.048 1.00 93.00 101 ARG A CA 1
ATOM 791 C C . ARG A 1 101 ? -3.362 12.685 12.434 1.00 93.00 101 ARG A C 1
ATOM 793 O O . ARG A 1 101 ? -2.374 13.288 12.857 1.00 93.00 101 ARG A O 1
ATOM 800 N N . GLY A 1 102 ? -4.545 13.271 12.264 1.00 90.56 102 GLY A N 1
ATOM 801 C CA . GLY A 1 102 ? -4.725 14.716 12.403 1.00 90.56 102 GLY A CA 1
ATOM 802 C C . GLY A 1 102 ? -3.782 15.467 11.458 1.00 90.56 102 GLY A C 1
ATOM 803 O O . GLY A 1 102 ? -3.901 15.359 10.239 1.00 90.56 102 GLY A O 1
ATOM 804 N N . SER A 1 103 ? -2.816 16.202 12.011 1.00 85.38 103 SER A N 1
ATOM 805 C CA . SER A 1 103 ? -1.785 16.923 11.251 1.00 85.38 103 SER A CA 1
ATOM 806 C C . SER A 1 103 ? -0.482 16.140 11.036 1.00 85.38 103 SER A C 1
ATOM 808 O O . SER A 1 103 ? 0.354 16.585 10.252 1.00 85.38 103 SER A O 1
ATOM 810 N N . GLN A 1 104 ? -0.299 14.987 11.685 1.00 86.38 104 GLN A N 1
ATOM 811 C CA . GLN A 1 104 ? 0.974 14.261 11.720 1.00 86.38 104 GLN A CA 1
ATOM 812 C C . GLN A 1 104 ? 1.021 13.122 10.699 1.00 86.38 104 GLN A C 1
ATOM 814 O O . GLN A 1 104 ? 0.101 12.309 10.621 1.00 86.38 104 GLN A O 1
ATOM 819 N N . ASN A 1 105 ? 2.126 13.028 9.958 1.00 84.69 105 ASN A N 1
ATOM 820 C CA . ASN A 1 105 ? 2.425 11.874 9.113 1.00 84.69 105 ASN A CA 1
ATOM 821 C C . ASN A 1 105 ? 3.053 10.767 9.959 1.00 84.69 105 ASN A C 1
ATOM 823 O O . ASN A 1 105 ? 3.973 11.020 10.737 1.00 84.69 105 ASN A O 1
ATOM 827 N N . ILE A 1 106 ? 2.582 9.536 9.792 1.00 87.25 106 ILE A N 1
ATOM 828 C CA . ILE A 1 106 ? 3.086 8.392 10.544 1.00 87.25 106 ILE A CA 1
ATOM 829 C C . ILE A 1 106 ? 4.103 7.640 9.686 1.00 87.25 106 ILE A C 1
ATOM 831 O O . ILE A 1 106 ? 3.754 7.046 8.672 1.00 87.25 106 ILE A O 1
ATOM 835 N N . SER A 1 107 ? 5.371 7.664 10.099 1.00 76.75 107 SER A N 1
ATOM 836 C CA . SER A 1 107 ? 6.487 7.076 9.342 1.00 76.75 107 SER A CA 1
ATOM 837 C C . SER A 1 107 ? 6.553 5.547 9.438 1.00 76.75 107 SER A C 1
ATOM 839 O O . SER A 1 107 ? 6.784 4.866 8.446 1.00 76.75 107 SER A O 1
ATOM 841 N N . LYS A 1 108 ? 6.305 4.965 10.619 1.00 79.75 108 LYS A N 1
ATOM 842 C CA . LYS A 1 108 ? 6.413 3.510 10.865 1.00 79.75 108 LYS A CA 1
ATOM 843 C C . LYS A 1 108 ? 5.079 2.775 10.709 1.00 79.75 108 LYS A C 1
ATOM 845 O O . LYS A 1 108 ? 4.641 2.082 11.629 1.00 79.75 108 LYS A O 1
ATOM 850 N N . ILE A 1 109 ? 4.468 2.901 9.530 1.00 83.31 109 ILE A N 1
ATOM 851 C CA . ILE A 1 109 ? 3.100 2.440 9.224 1.00 83.31 109 ILE A CA 1
ATOM 852 C C . ILE A 1 109 ? 2.859 0.983 9.653 1.00 83.31 109 ILE A C 1
ATOM 854 O O . ILE A 1 109 ? 1.875 0.692 10.324 1.00 83.31 109 ILE A O 1
ATOM 858 N N . GLY A 1 110 ? 3.774 0.058 9.341 1.00 78.31 110 GLY A N 1
ATOM 859 C CA . GLY A 1 110 ? 3.543 -1.382 9.531 1.00 78.31 110 GLY A CA 1
ATOM 860 C C . GLY A 1 110 ? 3.225 -1.833 10.967 1.00 78.31 110 GLY A C 1
ATOM 861 O O . GLY A 1 110 ? 2.541 -2.841 11.146 1.00 78.31 110 GLY A O 1
ATOM 862 N N . LYS A 1 111 ? 3.691 -1.099 11.989 1.00 82.44 111 LYS A N 1
ATOM 863 C CA . LYS A 1 111 ? 3.427 -1.395 13.414 1.00 82.44 111 LYS A CA 1
ATOM 864 C C . LYS A 1 111 ? 2.423 -0.433 14.055 1.00 82.44 111 LYS A C 1
ATOM 866 O O . LYS A 1 111 ? 2.113 -0.581 15.234 1.00 82.44 111 LYS A O 1
ATOM 871 N N . SER A 1 112 ? 1.941 0.564 13.320 1.00 90.94 112 SER A N 1
ATOM 872 C CA . SER A 1 112 ? 1.025 1.563 13.858 1.00 90.94 112 SER A CA 1
ATOM 873 C C . SER A 1 112 ? -0.339 0.953 14.153 1.00 90.94 112 SER A C 1
ATOM 875 O O . SER A 1 112 ? -0.881 0.213 13.334 1.00 90.94 112 SER A O 1
ATOM 877 N N . ILE A 1 113 ? -0.887 1.290 15.322 1.00 96.31 113 ILE A N 1
ATOM 878 C CA . ILE A 1 113 ? -2.264 0.965 15.694 1.00 96.31 113 ILE A CA 1
ATOM 879 C C . ILE A 1 113 ? -3.200 1.955 15.011 1.00 96.31 113 ILE A C 1
ATOM 881 O O . ILE A 1 113 ? -3.010 3.167 15.143 1.00 96.31 113 ILE A O 1
ATOM 885 N N . LEU A 1 114 ? -4.190 1.433 14.298 1.00 97.62 114 LEU A N 1
ATOM 886 C CA . LEU A 1 114 ? -5.173 2.199 13.543 1.00 97.62 114 LEU A CA 1
ATOM 887 C C . LEU A 1 114 ? -6.211 2.825 14.473 1.00 97.62 114 LEU A C 1
ATOM 889 O O . LEU A 1 114 ? -6.670 2.200 15.434 1.00 97.62 114 LEU A O 1
ATOM 893 N N . GLN A 1 115 ? -6.591 4.060 14.167 1.00 97.69 115 GLN A N 1
ATOM 894 C CA . GLN A 1 115 ? -7.552 4.851 14.928 1.00 97.69 115 GLN A CA 1
ATOM 895 C C . GLN A 1 115 ? -8.665 5.373 14.021 1.00 97.69 115 GLN A C 1
ATOM 897 O O . GLN A 1 115 ? -8.478 5.568 12.820 1.00 97.69 115 GLN A O 1
ATOM 902 N N . ALA A 1 116 ? -9.836 5.612 14.613 1.00 97.62 116 ALA A N 1
ATOM 903 C CA . ALA A 1 116 ? -10.914 6.318 13.934 1.00 97.62 116 ALA A CA 1
ATOM 904 C C . ALA A 1 116 ? -10.422 7.694 13.464 1.00 97.62 116 ALA A C 1
ATOM 906 O O . ALA A 1 116 ? -9.712 8.385 14.197 1.00 97.62 116 ALA A O 1
ATOM 907 N N . GLY A 1 117 ? -10.800 8.091 12.250 1.00 96.31 117 GLY A N 1
ATOM 908 C CA . GLY A 1 117 ? -10.377 9.365 11.673 1.00 96.31 117 GLY A CA 1
ATOM 909 C C . GLY A 1 117 ? -8.953 9.382 11.105 1.00 96.31 117 GLY A C 1
ATOM 910 O O . GLY A 1 117 ? -8.560 10.403 10.541 1.00 96.31 117 GLY A O 1
ATOM 911 N N . ASP A 1 118 ? -8.185 8.287 11.196 1.00 96.69 118 ASP A N 1
ATOM 912 C CA . ASP A 1 118 ? -6.940 8.168 10.431 1.00 96.69 118 ASP A CA 1
ATOM 913 C C . ASP A 1 118 ? -7.249 8.294 8.934 1.00 96.69 118 ASP A C 1
ATOM 915 O O . ASP A 1 118 ? -8.151 7.627 8.420 1.00 96.69 118 ASP A O 1
ATOM 919 N N . ARG A 1 119 ? -6.478 9.132 8.235 1.00 95.06 119 ARG A N 1
ATOM 920 C CA . ARG A 1 119 ? -6.544 9.277 6.778 1.00 95.06 119 ARG A CA 1
ATOM 921 C C . ARG A 1 119 ? -5.457 8.426 6.142 1.00 95.06 119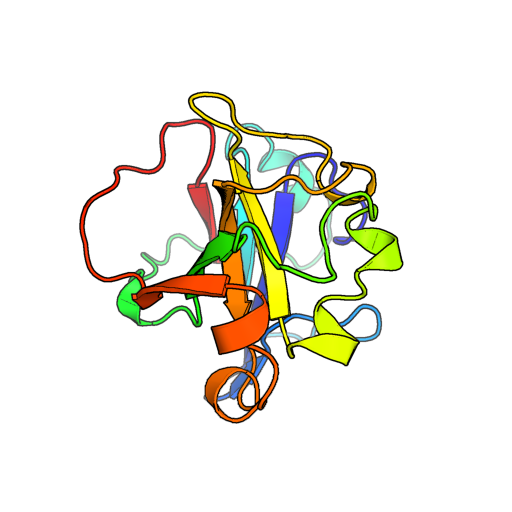 ARG A C 1
ATOM 923 O O . ARG A 1 119 ? -4.287 8.540 6.517 1.00 95.06 119 ARG A O 1
ATOM 930 N N . LEU A 1 120 ? -5.840 7.580 5.196 1.00 93.81 120 LEU A N 1
ATOM 931 C CA . LEU A 1 120 ? -4.956 6.661 4.494 1.00 93.81 120 LEU A CA 1
ATOM 932 C C . LEU A 1 120 ? -4.966 6.973 3.002 1.00 93.81 120 LEU A C 1
ATOM 934 O O . LEU A 1 120 ? -6.025 7.175 2.415 1.00 93.81 120 LEU A O 1
ATOM 938 N N . ILE A 1 121 ? -3.787 6.924 2.392 1.00 92.00 121 ILE A N 1
ATOM 939 C CA . ILE A 1 121 ? -3.655 6.770 0.943 1.00 92.00 121 ILE A CA 1
ATOM 940 C C . ILE A 1 121 ? -3.404 5.290 0.691 1.00 92.00 121 ILE A C 1
ATOM 942 O O . ILE A 1 121 ? -2.443 4.722 1.224 1.00 92.00 121 ILE A O 1
ATOM 946 N N . LEU A 1 122 ? -4.290 4.662 -0.072 1.00 93.00 122 LEU A N 1
ATOM 947 C CA . LEU A 1 122 ? -4.225 3.245 -0.399 1.00 93.00 122 LEU A CA 1
ATOM 948 C C . LEU A 1 122 ? -3.827 3.065 -1.856 1.00 93.00 122 LEU A C 1
ATOM 950 O O . LEU A 1 122 ? -4.417 3.714 -2.711 1.00 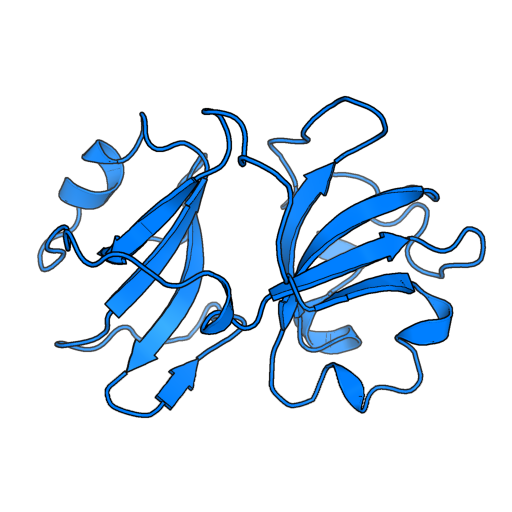93.00 122 LEU A O 1
ATOM 954 N N . SER A 1 123 ? -2.894 2.154 -2.133 1.00 92.88 123 SER A N 1
ATOM 955 C CA . SER A 1 123 ? -2.772 1.565 -3.463 1.00 92.88 123 SER A CA 1
ATOM 956 C C . SER A 1 123 ? -3.727 0.392 -3.557 1.00 92.88 123 SER A C 1
ATOM 958 O O . SER A 1 123 ? -3.728 -0.485 -2.689 1.00 92.88 123 SER A O 1
ATOM 960 N N . VAL A 1 124 ? -4.595 0.412 -4.557 1.00 94.06 124 VAL A N 1
ATOM 961 C CA . VAL A 1 124 ? -5.714 -0.522 -4.659 1.00 94.06 124 VAL A CA 1
ATOM 962 C C . VAL A 1 124 ? -5.551 -1.425 -5.869 1.00 94.06 124 VAL A C 1
ATOM 964 O O . VAL A 1 124 ? -5.033 -1.008 -6.904 1.00 94.06 124 VAL A O 1
ATOM 967 N N . GLY A 1 125 ? -5.970 -2.673 -5.710 1.00 93.44 125 GLY A N 1
ATOM 968 C CA . GLY A 1 125 ? -6.111 -3.616 -6.803 1.00 93.44 125 GLY A CA 1
ATOM 969 C C . GLY A 1 125 ? -7.511 -3.578 -7.405 1.00 93.44 125 GLY A C 1
ATOM 970 O O . GLY A 1 125 ? -8.399 -2.833 -6.973 1.00 93.44 125 GLY A O 1
ATOM 971 N N . LYS A 1 126 ? -7.703 -4.404 -8.432 1.00 91.81 126 LYS A N 1
ATOM 972 C CA . LYS A 1 126 ? -8.932 -4.475 -9.236 1.00 91.81 126 LYS A CA 1
ATOM 973 C C . LYS A 1 126 ? -10.189 -4.811 -8.426 1.00 91.81 126 LYS A C 1
ATOM 975 O O . LYS A 1 126 ? -11.282 -4.407 -8.813 1.00 91.81 126 LYS A O 1
ATOM 980 N N . ASP A 1 127 ? -10.044 -5.526 -7.310 1.00 94.12 127 ASP A N 1
ATOM 981 C CA . ASP A 1 127 ? -11.169 -6.020 -6.519 1.00 94.12 127 ASP A CA 1
ATOM 982 C C . ASP A 1 127 ? -11.520 -5.077 -5.361 1.00 94.12 127 ASP A C 1
ATOM 984 O O . ASP A 1 127 ? -12.471 -5.340 -4.631 1.00 94.12 127 ASP A O 1
ATOM 988 N N . PHE A 1 128 ? -10.789 -3.974 -5.162 1.00 95.19 128 PHE A N 1
ATOM 989 C CA . PHE A 1 128 ? -11.014 -3.069 -4.030 1.00 95.19 128 PHE A CA 1
ATOM 990 C C . PHE A 1 128 ? -12.452 -2.550 -3.983 1.00 95.19 128 PHE A C 1
ATOM 992 O O . PHE A 1 128 ? -13.138 -2.713 -2.977 1.00 95.19 128 PHE A O 1
ATOM 999 N N . HIS A 1 129 ? -12.940 -1.974 -5.083 1.00 91.38 129 HIS A N 1
ATOM 1000 C CA . HIS A 1 129 ? -14.259 -1.335 -5.120 1.00 91.38 129 HIS A CA 1
ATOM 1001 C C . HIS A 1 129 ? -15.433 -2.322 -5.041 1.00 91.38 129 HIS A C 1
ATOM 1003 O O . HIS A 1 129 ? -16.536 -1.911 -4.684 1.00 91.38 129 HIS A O 1
ATOM 1009 N N . SER A 1 130 ? -15.219 -3.604 -5.348 1.00 93.19 130 SER A N 1
ATOM 1010 C CA . SER A 1 130 ? -16.263 -4.633 -5.294 1.00 93.19 130 SER A CA 1
ATOM 1011 C C . SER A 1 130 ? -16.408 -5.275 -3.913 1.00 93.19 130 SER A C 1
ATOM 1013 O O . SER A 1 130 ? -17.324 -6.068 -3.703 1.00 93.19 130 SER A O 1
ATOM 1015 N N . ARG A 1 131 ? -15.539 -4.948 -2.945 1.00 93.56 131 ARG A N 1
ATOM 1016 C CA . ARG A 1 131 ? -15.601 -5.556 -1.611 1.00 93.56 131 ARG A CA 1
ATOM 1017 C C . ARG A 1 131 ? -16.692 -4.927 -0.740 1.00 93.56 131 ARG A C 1
ATOM 1019 O O . ARG A 1 131 ? -16.660 -3.743 -0.412 1.00 93.56 131 ARG A O 1
ATOM 1026 N N . ASP A 1 132 ? -17.586 -5.763 -0.216 1.00 92.50 132 ASP A N 1
ATOM 1027 C CA . ASP A 1 132 ? -18.729 -5.344 0.619 1.00 92.50 132 ASP A CA 1
ATOM 1028 C C . ASP A 1 132 ? -18.350 -4.646 1.939 1.00 92.50 132 ASP A C 1
ATOM 1030 O O . ASP A 1 132 ? -19.178 -4.030 2.617 1.00 92.50 132 ASP A O 1
ATOM 1034 N N . ASN A 1 133 ? -17.099 -4.792 2.371 1.00 92.81 133 ASN A N 1
ATOM 1035 C CA . ASN A 1 133 ? -16.610 -4.269 3.639 1.00 92.81 133 ASN A CA 1
ATOM 1036 C C . ASN A 1 133 ? -15.973 -2.875 3.521 1.00 92.81 133 ASN A C 1
ATOM 1038 O O . ASN A 1 133 ? -15.634 -2.308 4.560 1.00 92.81 133 ASN A O 1
ATOM 1042 N N . ILE A 1 134 ? -15.828 -2.305 2.321 1.00 95.06 134 ILE A N 1
ATOM 1043 C CA . ILE A 1 134 ? -15.157 -1.009 2.126 1.00 95.06 134 ILE A CA 1
ATOM 1044 C C . ILE A 1 134 ? -15.918 0.102 2.837 1.00 95.06 134 ILE A C 1
ATOM 1046 O O . ILE A 1 134 ? -15.395 0.689 3.781 1.00 95.06 134 ILE A O 1
ATOM 1050 N N . ASN A 1 135 ? -17.192 0.295 2.492 1.00 93.38 135 ASN A N 1
ATOM 1051 C CA . ASN A 1 135 ? -18.030 1.358 3.063 1.00 93.38 135 ASN A CA 1
ATOM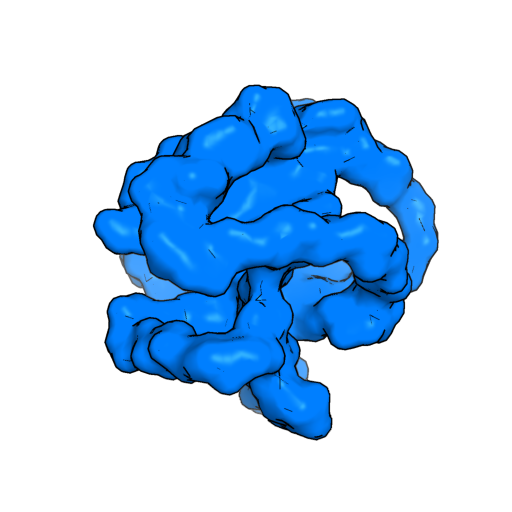 1052 C C . ASN A 1 135 ? -18.266 1.198 4.577 1.00 93.38 135 ASN A C 1
ATOM 1054 O O . ASN A 1 135 ? -18.572 2.161 5.273 1.00 93.38 135 ASN A O 1
ATOM 1058 N N . LYS A 1 136 ? -18.094 -0.019 5.113 1.00 94.44 136 LYS A N 1
ATOM 1059 C CA . LYS A 1 136 ? -18.179 -0.285 6.560 1.00 94.44 136 LYS A CA 1
ATOM 1060 C C . LYS A 1 136 ? -16.926 0.158 7.317 1.00 94.44 136 LYS A C 1
ATOM 1062 O O . LYS A 1 136 ? -17.000 0.432 8.508 1.00 94.44 136 LYS A O 1
ATOM 1067 N N . ASN A 1 137 ? -15.763 0.169 6.666 1.00 97.12 137 ASN A N 1
ATOM 1068 C CA . ASN A 1 137 ? -14.489 0.474 7.323 1.00 97.12 137 ASN A CA 1
ATOM 1069 C C . ASN A 1 137 ? -13.936 1.850 6.940 1.00 97.12 137 ASN A C 1
ATOM 1071 O O . ASN A 1 137 ? -13.120 2.387 7.692 1.00 97.12 137 ASN A O 1
ATOM 1075 N N . PHE A 1 138 ? -14.388 2.421 5.823 1.00 96.75 138 PHE A N 1
ATOM 1076 C CA . PHE A 1 138 ? -13.826 3.627 5.236 1.00 96.75 138 PHE A CA 1
ATOM 1077 C C . PHE A 1 138 ? -14.902 4.583 4.727 1.00 96.75 138 PHE A C 1
ATOM 1079 O O . PHE A 1 138 ? -15.886 4.165 4.122 1.00 96.75 138 PHE A O 1
ATOM 1086 N N . TYR A 1 139 ? -14.644 5.876 4.895 1.00 94.75 139 TYR A N 1
ATOM 1087 C CA . TYR A 1 139 ? -15.216 6.921 4.057 1.00 94.75 139 TYR A CA 1
ATOM 1088 C C . TYR A 1 139 ? -14.245 7.192 2.907 1.00 94.75 139 TYR A C 1
ATOM 1090 O O . TYR A 1 139 ? -13.091 7.540 3.160 1.00 94.75 139 TYR A O 1
ATOM 1098 N N . ILE A 1 140 ? -14.690 7.018 1.662 1.00 91.94 140 ILE A N 1
ATOM 1099 C CA . ILE A 1 140 ? -13.895 7.365 0.476 1.00 91.94 140 ILE A CA 1
ATOM 1100 C C . ILE A 1 140 ? -14.034 8.869 0.252 1.00 91.94 140 ILE A C 1
ATOM 1102 O O . ILE A 1 140 ? -15.145 9.368 0.088 1.00 91.94 140 ILE A O 1
ATOM 1106 N N . ILE A 1 141 ? -12.915 9.590 0.278 1.00 84.75 141 ILE A N 1
ATOM 1107 C CA . ILE A 1 141 ? -12.894 11.046 0.103 1.00 84.75 141 ILE A CA 1
ATOM 1108 C C . ILE A 1 141 ? -12.818 11.386 -1.384 1.00 84.75 141 ILE A C 1
ATOM 1110 O O . ILE A 1 141 ? -13.587 12.209 -1.876 1.00 84.75 141 ILE A O 1
ATOM 1114 N N . SER A 1 142 ? -11.907 10.728 -2.099 1.00 71.69 142 SER A N 1
ATOM 1115 C CA . SER A 1 142 ? -11.775 10.812 -3.549 1.00 71.69 142 SER A CA 1
ATOM 1116 C C . SER A 1 142 ? -10.915 9.656 -4.075 1.00 71.69 142 SER A C 1
ATOM 1118 O O . SER A 1 142 ? -9.991 9.187 -3.406 1.00 71.69 142 SER A O 1
ATOM 1120 N N . ASN A 1 143 ? -11.186 9.218 -5.307 1.00 61.34 143 ASN A N 1
ATOM 1121 C CA . ASN A 1 143 ? -10.116 8.680 -6.151 1.00 61.34 143 ASN A CA 1
ATOM 1122 C C . ASN A 1 143 ? -9.218 9.882 -6.433 1.00 61.34 143 ASN A C 1
ATOM 1124 O O . ASN A 1 143 ? -9.775 10.927 -6.765 1.00 61.34 143 ASN A O 1
ATOM 1128 N N . ILE A 1 144 ? -7.907 9.805 -6.200 1.00 57.44 144 ILE A N 1
ATOM 1129 C CA . ILE A 1 144 ? -7.049 10.998 -6.105 1.00 57.44 144 ILE A CA 1
ATOM 1130 C C . ILE A 1 144 ? -7.137 11.847 -7.389 1.00 57.44 144 ILE A C 1
ATOM 1132 O O . ILE A 1 144 ? -6.410 11.649 -8.352 1.00 57.44 144 ILE A O 1
ATOM 1136 N N . ILE A 1 145 ? -8.038 12.827 -7.370 1.00 42.59 145 ILE A N 1
ATOM 1137 C CA . ILE A 1 145 ? -8.169 13.927 -8.313 1.00 42.59 145 ILE A CA 1
ATOM 1138 C C . ILE A 1 145 ? -7.966 15.179 -7.464 1.00 42.59 145 ILE A C 1
ATOM 1140 O O . ILE A 1 145 ? -8.790 15.508 -6.615 1.00 42.59 145 ILE A O 1
ATOM 1144 N N . GLN A 1 146 ? -6.810 15.807 -7.683 1.00 40.91 146 GLN A N 1
ATOM 1145 C CA . GLN A 1 146 ? -6.435 17.189 -7.371 1.00 40.91 146 GLN A CA 1
ATOM 1146 C C . GLN A 1 146 ? -6.790 17.753 -5.981 1.00 40.91 146 GLN A C 1
ATOM 1148 O O . GLN A 1 146 ? -7.934 18.091 -5.693 1.00 40.91 146 GLN A O 1
ATOM 1153 N N . ASN A 1 147 ? -5.737 17.994 -5.184 1.00 32.06 147 ASN A N 1
ATOM 1154 C CA . ASN A 1 147 ? -5.472 19.224 -4.400 1.00 32.06 147 ASN A CA 1
ATOM 1155 C C . ASN A 1 147 ? -4.724 18.976 -3.085 1.00 32.06 147 ASN A C 1
ATOM 1157 O O . ASN A 1 147 ? -5.055 19.563 -2.058 1.00 32.06 147 ASN A O 1
ATOM 1161 N N . GLN A 1 148 ? -3.665 18.168 -3.087 1.00 39.56 148 GLN A N 1
ATOM 1162 C CA . GLN A 1 148 ? -2.624 18.328 -2.074 1.00 39.56 148 GLN A CA 1
ATOM 1163 C C . GLN A 1 148 ? -1.271 18.234 -2.762 1.00 39.56 148 GLN A C 1
ATOM 1165 O O . GLN A 1 148 ? -0.910 17.186 -3.286 1.00 39.56 148 GLN A O 1
ATOM 1170 N N . LYS A 1 149 ? -0.516 19.343 -2.746 1.00 38.22 149 LYS A N 1
ATOM 1171 C CA . LYS A 1 149 ? 0.944 19.253 -2.775 1.00 38.22 149 LYS A CA 1
ATOM 1172 C C . LYS A 1 149 ? 1.291 18.264 -1.672 1.00 38.22 149 LYS A C 1
ATOM 1174 O O . LYS A 1 149 ? 1.119 18.593 -0.495 1.00 38.22 149 LYS A O 1
ATOM 1179 N N . LEU A 1 150 ? 1.692 17.053 -2.043 1.00 45.31 150 LEU A N 1
ATOM 1180 C CA . LEU A 1 150 ? 2.353 16.175 -1.098 1.00 45.31 150 LEU A CA 1
ATOM 1181 C C . LEU A 1 150 ? 3.519 17.013 -0.569 1.00 45.31 150 LEU A C 1
ATOM 1183 O O . LEU A 1 150 ? 4.275 17.594 -1.352 1.00 45.31 150 LEU A O 1
ATOM 1187 N N . SER A 1 151 ? 3.554 17.252 0.743 1.00 43.69 151 SER A N 1
ATOM 1188 C CA . SER A 1 151 ? 4.648 18.036 1.313 1.00 43.69 151 SER A CA 1
ATOM 1189 C C . SER A 1 151 ? 5.967 17.341 0.968 1.00 43.69 151 SER A C 1
ATOM 1191 O O . SER A 1 151 ? 5.961 16.143 0.707 1.00 43.69 151 SER A O 1
ATOM 1193 N N . ASN A 1 152 ? 7.100 18.046 1.013 1.00 41.88 152 ASN A N 1
ATOM 1194 C CA . ASN A 1 152 ? 8.423 17.492 0.672 1.00 41.88 152 ASN A CA 1
ATOM 1195 C C . ASN A 1 152 ? 8.776 16.145 1.360 1.00 41.88 152 ASN A C 1
ATOM 1197 O O . ASN A 1 152 ? 9.746 15.509 0.970 1.00 41.88 152 ASN A O 1
ATOM 1201 N N . ALA A 1 153 ? 8.016 15.716 2.376 1.00 43.97 153 ALA A N 1
ATOM 1202 C CA . ALA A 1 153 ? 8.166 14.437 3.065 1.00 43.97 153 ALA A CA 1
ATOM 1203 C C . ALA A 1 153 ? 7.472 13.236 2.382 1.00 43.97 153 ALA A C 1
ATOM 1205 O O . ALA A 1 153 ? 7.738 12.099 2.761 1.00 43.97 153 ALA A O 1
ATOM 1206 N N . GLN A 1 154 ? 6.551 13.453 1.439 1.00 53.03 154 GLN A N 1
ATOM 1207 C CA . GLN A 1 154 ? 5.893 12.390 0.677 1.00 53.03 154 GLN A CA 1
ATOM 1208 C C . GLN A 1 154 ? 5.987 12.743 -0.801 1.00 53.03 154 GLN A C 1
ATOM 1210 O O . GLN A 1 154 ? 5.545 13.795 -1.243 1.00 53.03 154 GLN A O 1
ATOM 1215 N N . SER A 1 155 ? 6.626 11.894 -1.581 1.00 62.31 155 SER A N 1
ATOM 1216 C CA . SER A 1 155 ? 6.786 12.093 -3.013 1.00 62.31 155 SER A CA 1
ATOM 1217 C C . SER A 1 155 ? 6.792 10.738 -3.698 1.00 62.31 155 SER A C 1
ATOM 1219 O O . SER A 1 155 ? 7.141 9.722 -3.090 1.00 62.31 155 SER A O 1
ATOM 1221 N N . PHE A 1 156 ? 6.346 10.730 -4.947 1.00 68.56 156 PHE A N 1
ATOM 1222 C CA . PHE A 1 156 ? 6.363 9.544 -5.785 1.00 68.56 156 PHE A CA 1
ATOM 1223 C C . PHE A 1 156 ? 7.601 9.570 -6.667 1.00 68.56 156 PHE A C 1
ATOM 1225 O O . PHE A 1 156 ? 7.963 10.630 -7.179 1.00 68.56 156 PHE A O 1
ATOM 1232 N N . ILE A 1 157 ? 8.265 8.426 -6.809 1.00 69.44 157 ILE A N 1
ATOM 1233 C CA . ILE A 1 157 ? 9.471 8.299 -7.625 1.00 69.44 157 ILE A CA 1
ATOM 1234 C C . ILE A 1 157 ? 9.368 7.076 -8.525 1.00 69.44 157 ILE A C 1
ATOM 1236 O O . ILE A 1 157 ? 8.822 6.051 -8.119 1.00 69.44 157 ILE A O 1
ATOM 1240 N N . VAL A 1 158 ? 9.934 7.216 -9.721 1.00 70.06 158 VAL A N 1
ATOM 1241 C CA . VAL A 1 158 ? 10.001 6.202 -10.770 1.00 70.06 158 VAL A CA 1
ATOM 1242 C C . VAL A 1 158 ? 11.417 5.679 -10.885 1.00 70.06 158 VAL A C 1
ATOM 1244 O O . VAL A 1 158 ? 12.359 6.470 -11.011 1.00 70.06 158 VAL A O 1
ATOM 1247 N N . VAL A 1 159 ? 11.564 4.360 -10.846 1.00 75.19 159 VAL A N 1
ATOM 1248 C CA . VAL A 1 159 ? 12.847 3.658 -10.972 1.00 75.19 159 VAL A CA 1
ATOM 1249 C C . VAL A 1 159 ? 12.703 2.430 -11.852 1.00 75.19 159 VAL A C 1
ATOM 1251 O O . VAL A 1 159 ? 11.573 1.904 -11.919 1.00 75.19 159 VAL A O 1
#

Foldseek 3Di:
DVPPDLFKDFQWKDDPPDIDGRPDPPDDDDQPIKTKIKGQPVCVVVVVVDPRDDFDPDDDDLLVFQKFKKFFAQQAPQAQPAPQRVPCCVQQQKDFRWKDDDPDTDRRRRGDGDHGGIITIIRHDPCRVVHPCDVVTIDTPDSDDDDDPPPSGIDMTID

Sequence (159 aa):
GLRNLEFLFLFEIQRQDEIISPVSHDEIIKEGDVLIFSGDITHLETLKKFDGLQMGAQEIKLETLNLVDVVINSESSLIGKSVKEANFRAKFDAGIVALKRGSQNISKIGKSILQAGDRLILSVGKDFHSRDNINKNFYIISNIIQNQKLSNAQSFIVV

Radius of gyration: 15.35 Å; chains: 1; bounding box: 41×32×38 Å

Organism: Campylobacter jejuni (NCBI:txid197)

InterPro domains:
  IPR006037 Regulator of K+ conductance, C-terminal [PF02080] (67-124)
  IPR006037 Regulator of K+ conductance, C-terminal [PS51202] (1-53)
  IPR006037 Regulator of K+ conductance, C-terminal [PS51202] (55-140)
  IPR036721 Regulator of K+ conductance, C-terminal domain superfamily [G3DSA:3.30.70.1450] (1-51)
  IPR036721 Regulator of K+ conductance, C-terminal domain superfamily [G3DSA:3.30.70.1450] (65-138)
  IPR036721 Regulator of K+ conductance, C-terminal domain superfamily [SSF116726] (2-54)
  IPR036721 Regulator of K+ conductance, C-terminal domain superfamily [SSF116726] (65-127)
  IPR051679 Divalent Anion Sodium Symporter-Related Transporters [PTHR43652] (1-155)

pLDDT: mean 84.42, std 14.29, range [32.06, 97.88]

Secondary structure (DSSP, 8-state):
-TT--SSEEEEEEEETTEEE-S--SSPPP-TTPEEEEEE-GGGGGGGGGSTT---B-----GGGS-EEEEEE-TT-TTTT-BHHHHTHHHHHSEEEEEEEETTEE-S-GGGPBP-TT-EEEEEE-TTTTT-TTHHHHEEEEEES-S-----TTSEEEE-